Protein AF-A0A522YQH9-F1 (afdb_monomer)

Solvent-accessible surface area (backbone atoms only — not comparable to full-atom values): 8422 Å² total; per-residue (Å²): 120,85,84,88,68,81,66,98,70,86,81,87,87,85,56,97,44,66,68,52,35,51,50,53,55,47,17,44,51,52,49,45,51,69,74,59,45,59,69,73,54,69,29,78,88,54,33,66,80,78,39,65,64,53,56,47,50,52,53,52,50,52,49,60,67,60,47,84,66,86,66,87,82,77,77,75,82,82,70,81,71,80,73,82,49,64,84,63,36,67,67,57,55,50,48,24,62,75,72,76,44,79,74,87,87,79,89,80,81,88,54,83,83,44,56,63,59,51,50,54,36,54,59,53,60,49,79,84,130

Radius of gyration: 18.48 Å; Cα contacts (8 Å, |Δi|>4): 93; chains: 1; bounding box: 41×33×59 Å

Mean predicted aligned error: 11.57 Å

Structure (mmCIF, N/CA/C/O backbone):
data_AF-A0A522YQH9-F1
#
_entry.id   AF-A0A522YQH9-F1
#
loop_
_atom_site.group_PDB
_atom_site.id
_atom_site.type_symbol
_atom_site.label_atom_id
_atom_site.label_alt_id
_atom_site.label_comp_id
_atom_site.label_asym_id
_atom_site.label_entity_id
_atom_site.label_seq_id
_atom_site.pdbx_PDB_ins_code
_atom_site.Cartn_x
_atom_site.Cartn_y
_atom_site.Cartn_z
_atom_site.occupancy
_atom_site.B_iso_or_equiv
_atom_site.auth_seq_id
_atom_site.auth_comp_id
_atom_site.auth_asym_id
_atom_site.auth_atom_id
_atom_site.pdbx_PDB_model_num
ATOM 1 N N . MET A 1 1 ? 17.554 -10.457 -7.217 1.00 48.62 1 MET A N 1
ATOM 2 C CA . MET A 1 1 ? 17.754 -10.632 -5.762 1.00 48.62 1 MET A CA 1
ATOM 3 C C . MET A 1 1 ? 16.971 -9.517 -5.082 1.00 48.62 1 MET A C 1
ATOM 5 O O . MET A 1 1 ? 17.230 -8.370 -5.414 1.00 48.62 1 MET A O 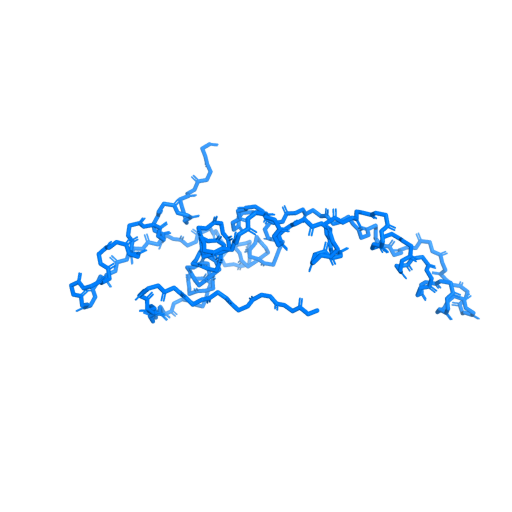1
ATOM 9 N N . GLY A 1 2 ? 15.962 -9.829 -4.262 1.00 59.16 2 GLY A N 1
ATOM 10 C CA . GLY A 1 2 ? 15.155 -8.821 -3.551 1.00 59.16 2 GLY A CA 1
ATOM 11 C C . GLY A 1 2 ? 15.835 -8.336 -2.266 1.00 59.16 2 GLY A C 1
ATOM 12 O O . GLY A 1 2 ? 16.741 -9.001 -1.766 1.00 59.16 2 GLY A O 1
ATOM 13 N N . TYR A 1 3 ? 15.418 -7.180 -1.741 1.00 68.62 3 TYR A N 1
ATOM 14 C CA . TYR A 1 3 ? 15.854 -6.687 -0.432 1.00 68.62 3 TYR A CA 1
ATOM 15 C C . TYR A 1 3 ? 14.831 -7.092 0.631 1.00 68.62 3 TYR A C 1
ATOM 17 O O . TYR A 1 3 ? 13.649 -6.788 0.488 1.00 68.62 3 TYR A O 1
ATOM 25 N N . VAL A 1 4 ? 15.287 -7.781 1.677 1.00 78.88 4 VAL A N 1
ATOM 26 C CA . VAL A 1 4 ? 14.456 -8.062 2.851 1.00 78.88 4 VAL A CA 1
ATOM 27 C C . VAL A 1 4 ? 14.498 -6.821 3.735 1.00 78.88 4 VAL A C 1
ATOM 29 O O . VAL A 1 4 ? 15.553 -6.473 4.261 1.00 78.88 4 VAL A O 1
ATOM 32 N N . ALA A 1 5 ? 13.364 -6.133 3.839 1.00 75.81 5 ALA A N 1
ATOM 33 C CA . ALA A 1 5 ? 13.166 -5.060 4.800 1.00 75.81 5 ALA A CA 1
ATOM 34 C C . ALA A 1 5 ? 12.455 -5.642 6.027 1.00 75.81 5 ALA A C 1
ATOM 36 O O . ALA A 1 5 ? 11.347 -6.165 5.904 1.00 75.81 5 ALA A O 1
ATOM 37 N N . GLU A 1 6 ? 13.089 -5.549 7.192 1.00 79.94 6 GLU A N 1
ATOM 38 C CA . GLU A 1 6 ? 12.501 -5.940 8.474 1.00 79.94 6 GLU A CA 1
ATOM 39 C C . GLU A 1 6 ? 12.083 -4.666 9.215 1.00 79.94 6 GLU A C 1
ATOM 41 O O . GLU A 1 6 ? 12.948 -3.943 9.714 1.00 79.94 6 GLU A O 1
ATOM 46 N N . PRO A 1 7 ? 10.785 -4.313 9.233 1.00 77.12 7 PRO A N 1
ATOM 47 C CA . PRO A 1 7 ? 10.331 -3.162 9.997 1.00 77.12 7 PRO A CA 1
ATOM 48 C C . PRO A 1 7 ? 10.500 -3.423 11.495 1.00 77.12 7 PRO A C 1
ATOM 50 O O . PRO A 1 7 ? 10.254 -4.530 11.969 1.00 77.12 7 PRO A O 1
ATOM 53 N N . GLU A 1 8 ? 10.832 -2.376 12.253 1.00 77.62 8 GLU A N 1
ATOM 54 C CA . GLU A 1 8 ? 10.979 -2.448 13.716 1.00 77.62 8 GLU A CA 1
ATOM 55 C C . GLU A 1 8 ? 9.712 -2.961 14.418 1.00 77.62 8 GLU A C 1
ATOM 57 O O . GLU A 1 8 ? 9.780 -3.576 15.479 1.00 77.62 8 GLU A O 1
ATOM 62 N N . THR A 1 9 ? 8.538 -2.715 13.829 1.00 81.62 9 THR A N 1
ATOM 63 C CA . THR A 1 9 ? 7.248 -3.205 14.322 1.00 81.62 9 THR A CA 1
ATOM 64 C C . THR A 1 9 ? 6.517 -3.949 13.211 1.00 81.62 9 THR A C 1
ATOM 66 O O . THR A 1 9 ? 6.142 -3.364 12.192 1.00 81.62 9 THR A O 1
ATOM 69 N N . GLY A 1 10 ? 6.285 -5.247 13.418 1.00 78.50 10 GLY A N 1
ATOM 70 C CA . GLY A 1 10 ? 5.400 -6.043 12.570 1.00 78.50 10 GLY A CA 1
ATOM 71 C C . GLY A 1 10 ? 3.939 -5.640 12.779 1.00 78.50 10 GLY A C 1
ATOM 72 O O . GLY A 1 10 ? 3.509 -5.405 13.908 1.00 78.50 10 GLY A O 1
ATOM 73 N N . VAL A 1 11 ? 3.163 -5.566 11.698 1.00 86.25 11 VAL A N 1
ATOM 74 C CA . VAL A 1 11 ? 1.745 -5.182 11.746 1.00 86.25 11 VAL A CA 1
ATOM 75 C C . VAL A 1 11 ? 0.895 -6.299 11.163 1.00 86.25 11 VAL A C 1
ATOM 77 O O . VAL A 1 11 ? 1.203 -6.831 10.099 1.00 86.25 11 VAL A O 1
ATOM 80 N N . VAL A 1 12 ? -0.201 -6.624 11.848 1.00 88.50 12 VAL A N 1
ATOM 81 C CA . VAL A 1 12 ? -1.258 -7.497 11.330 1.00 88.50 12 VAL A CA 1
ATOM 82 C C . VAL A 1 12 ? -2.471 -6.633 11.015 1.00 88.50 12 VAL A C 1
ATOM 84 O O . VAL A 1 12 ? -3.015 -5.970 11.897 1.00 88.50 12 VAL A O 1
ATOM 87 N N . ILE A 1 13 ? -2.886 -6.636 9.752 1.00 89.62 13 ILE A N 1
ATOM 88 C CA . ILE A 1 13 ? -4.034 -5.872 9.261 1.00 89.62 13 ILE A CA 1
ATOM 89 C C . ILE A 1 13 ? -5.185 -6.847 9.037 1.00 89.62 13 ILE A C 1
ATOM 91 O O . ILE A 1 13 ? -5.018 -7.875 8.388 1.00 89.62 13 ILE A O 1
ATOM 95 N N . ALA A 1 14 ? -6.369 -6.524 9.550 1.00 89.94 14 ALA A N 1
ATOM 96 C CA . ALA A 1 14 ? -7.580 -7.305 9.330 1.00 89.94 14 ALA A CA 1
ATOM 97 C C . ALA A 1 14 ? -8.739 -6.367 8.989 1.00 89.94 14 ALA A C 1
ATOM 99 O O . ALA A 1 14 ? -8.907 -5.322 9.617 1.00 89.94 14 ALA A O 1
ATOM 100 N N . SER A 1 15 ? -9.534 -6.739 7.988 1.00 90.81 15 SER A N 1
ATOM 101 C CA . SER A 1 15 ? -10.704 -5.975 7.557 1.00 90.81 15 SER A CA 1
ATOM 102 C C . SER A 1 15 ? -11.775 -6.926 7.014 1.00 90.81 15 SER A C 1
ATOM 104 O O . SER A 1 15 ? -11.423 -7.905 6.355 1.00 90.81 15 SER A O 1
ATOM 106 N N . PRO A 1 16 ? -13.072 -6.654 7.255 1.00 90.81 16 PRO A N 1
ATOM 107 C CA . PRO A 1 16 ? -14.166 -7.412 6.648 1.00 90.81 16 PRO A CA 1
ATOM 108 C C . PRO A 1 16 ? -14.322 -7.138 5.142 1.00 90.81 16 PRO A C 1
ATOM 110 O O . PRO A 1 16 ? -14.945 -7.927 4.438 1.00 90.81 16 PRO A O 1
ATOM 113 N N . SER A 1 17 ? -13.775 -6.027 4.638 1.00 91.81 17 SER A N 1
ATOM 114 C CA . SER A 1 17 ? -13.745 -5.712 3.208 1.00 91.81 17 SER A CA 1
ATOM 115 C C . SER A 1 17 ? -12.386 -6.088 2.628 1.00 91.81 17 SER A C 1
ATOM 117 O O . SER A 1 17 ? -11.364 -5.550 3.058 1.00 91.81 17 SER A O 1
ATOM 119 N N . VAL A 1 18 ? -12.390 -6.972 1.625 1.00 91.56 18 VAL A N 1
ATOM 120 C CA . VAL A 1 18 ? -11.179 -7.423 0.916 1.00 91.56 18 VAL A CA 1
ATOM 121 C C . VAL A 1 18 ? -10.455 -6.242 0.271 1.00 91.56 18 VAL A C 1
ATOM 123 O O . VAL A 1 18 ? -9.257 -6.085 0.453 1.00 91.56 18 VAL A O 1
ATOM 126 N N . VAL A 1 19 ? -11.187 -5.338 -0.387 1.00 92.69 19 VAL A N 1
ATOM 127 C CA . VAL A 1 19 ? -10.576 -4.169 -1.042 1.00 92.69 19 VAL A CA 1
ATOM 128 C C . VAL A 1 19 ? -9.944 -3.223 -0.019 1.00 92.69 19 VAL A C 1
ATOM 130 O O . VAL A 1 19 ? -8.855 -2.708 -0.245 1.00 92.69 19 VAL A O 1
ATOM 133 N N . ALA A 1 20 ? -10.589 -3.021 1.134 1.00 92.12 20 ALA A N 1
ATOM 134 C CA . ALA A 1 20 ? -10.019 -2.209 2.209 1.00 92.12 20 ALA A CA 1
ATOM 135 C C . ALA A 1 20 ? -8.795 -2.878 2.859 1.00 92.12 20 ALA A C 1
ATOM 137 O O . ALA A 1 20 ? -7.851 -2.186 3.238 1.00 92.12 20 ALA A O 1
ATOM 138 N N . HIS A 1 21 ? -8.806 -4.211 2.981 1.00 92.94 21 HIS A N 1
ATOM 139 C CA . HIS A 1 21 ? -7.651 -4.980 3.440 1.00 92.94 21 HIS A CA 1
ATOM 140 C C . HIS A 1 21 ? -6.467 -4.789 2.489 1.00 92.94 21 HIS A C 1
ATOM 142 O O . HIS A 1 21 ? -5.401 -4.377 2.934 1.00 92.94 21 HIS A O 1
ATOM 148 N N . ASP A 1 22 ? -6.668 -5.023 1.192 1.00 92.94 22 ASP A N 1
ATOM 149 C CA . ASP A 1 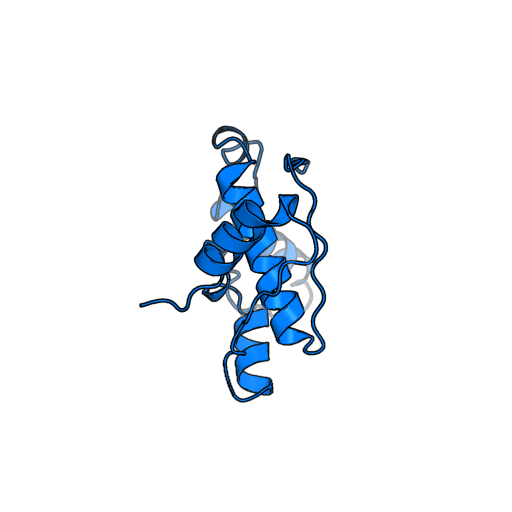22 ? -5.612 -4.922 0.182 1.00 92.94 22 ASP A CA 1
ATOM 150 C C . ASP A 1 22 ? -5.065 -3.497 0.085 1.00 92.94 22 ASP A C 1
ATOM 152 O O . ASP A 1 22 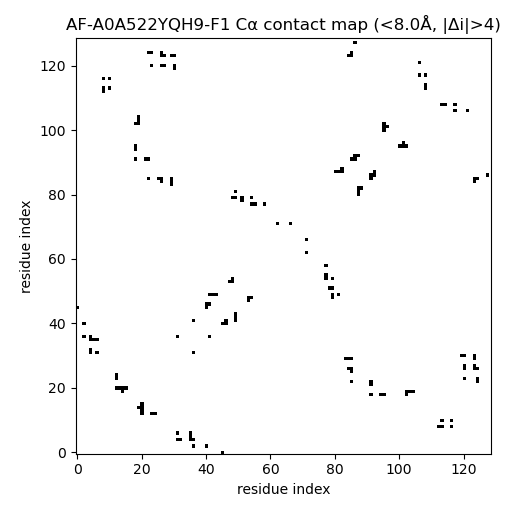? -3.853 -3.303 0.037 1.00 92.94 22 ASP A O 1
ATOM 156 N N . MET A 1 23 ? -5.943 -2.493 0.150 1.00 93.19 23 MET A N 1
ATOM 157 C CA . MET A 1 23 ? -5.565 -1.080 0.171 1.00 93.19 23 MET A CA 1
ATOM 158 C C . MET A 1 23 ? -4.647 -0.749 1.357 1.00 93.19 23 MET A C 1
ATOM 160 O O . MET A 1 23 ? -3.598 -0.131 1.175 1.00 93.19 23 MET A O 1
ATOM 164 N N . ALA A 1 24 ? -5.009 -1.185 2.567 1.00 93.00 24 ALA A N 1
ATOM 165 C CA . ALA A 1 24 ? -4.211 -0.957 3.770 1.00 93.00 24 ALA A CA 1
ATOM 166 C C . ALA A 1 24 ? -2.893 -1.750 3.753 1.00 93.00 24 ALA A C 1
ATOM 168 O O . ALA A 1 24 ? -1.832 -1.198 4.048 1.00 93.00 24 ALA A O 1
ATOM 169 N N . SER A 1 25 ? -2.942 -3.026 3.366 1.00 92.50 25 SER A N 1
ATOM 170 C CA . SER A 1 25 ? -1.765 -3.888 3.231 1.00 92.50 25 SER A CA 1
ATOM 171 C C . SER A 1 25 ? -0.776 -3.328 2.213 1.00 92.50 25 SER A C 1
ATOM 173 O O . SER A 1 25 ? 0.427 -3.287 2.471 1.00 92.50 25 SER A O 1
ATOM 175 N N . PHE A 1 26 ? -1.265 -2.826 1.080 1.00 92.75 26 PHE A N 1
ATOM 176 C CA . PHE A 1 26 ? -0.406 -2.254 0.055 1.00 92.75 26 PHE A CA 1
ATOM 177 C C . PHE A 1 26 ? 0.199 -0.911 0.472 1.00 92.75 26 PHE A C 1
ATOM 179 O O . PHE A 1 26 ? 1.394 -0.691 0.262 1.00 92.75 26 PHE A O 1
ATOM 186 N N . ALA A 1 27 ? -0.574 -0.055 1.145 1.00 92.56 27 ALA A N 1
ATOM 187 C CA . ALA A 1 27 ? -0.059 1.183 1.728 1.00 92.56 27 ALA A CA 1
ATOM 188 C C . ALA A 1 27 ? 1.093 0.905 2.708 1.00 92.56 27 ALA A C 1
ATOM 190 O O . ALA A 1 27 ? 2.127 1.571 2.653 1.00 92.56 27 ALA A O 1
ATOM 191 N N . TRP A 1 28 ? 0.961 -0.130 3.545 1.00 91.31 28 TRP A N 1
ATOM 192 C CA . TRP A 1 28 ? 2.023 -0.554 4.461 1.00 91.31 28 TRP A CA 1
ATOM 193 C C . TRP A 1 28 ? 3.289 -1.019 3.735 1.00 91.31 28 TRP A C 1
ATOM 195 O O . TRP A 1 28 ? 4.403 -0.702 4.152 1.00 91.31 28 TRP A O 1
ATOM 205 N N . LEU A 1 29 ? 3.141 -1.775 2.645 1.00 89.06 29 LEU A N 1
ATOM 206 C CA . LEU A 1 29 ? 4.281 -2.238 1.854 1.00 89.06 29 LEU A CA 1
ATOM 207 C C . LEU A 1 29 ? 5.028 -1.072 1.201 1.00 89.06 29 LEU A C 1
ATOM 209 O O . LEU A 1 29 ? 6.258 -1.051 1.241 1.00 89.06 29 LEU A O 1
ATOM 213 N N . LEU A 1 30 ? 4.308 -0.091 0.648 1.00 89.25 30 LEU A N 1
ATOM 214 C CA . LEU A 1 30 ? 4.919 1.104 0.061 1.00 89.25 30 LEU A CA 1
ATOM 215 C C . LEU A 1 30 ? 5.603 1.974 1.117 1.00 89.25 30 LEU A C 1
ATOM 217 O O . LEU A 1 30 ? 6.722 2.427 0.891 1.00 89.25 30 LEU A O 1
ATOM 221 N N . GLU A 1 31 ? 4.992 2.155 2.286 1.00 89.00 31 GLU A N 1
ATOM 222 C CA . GLU A 1 31 ? 5.625 2.867 3.400 1.00 89.00 31 GLU A CA 1
ATOM 223 C C . GLU A 1 31 ? 6.928 2.181 3.829 1.00 89.00 31 GLU A C 1
ATOM 225 O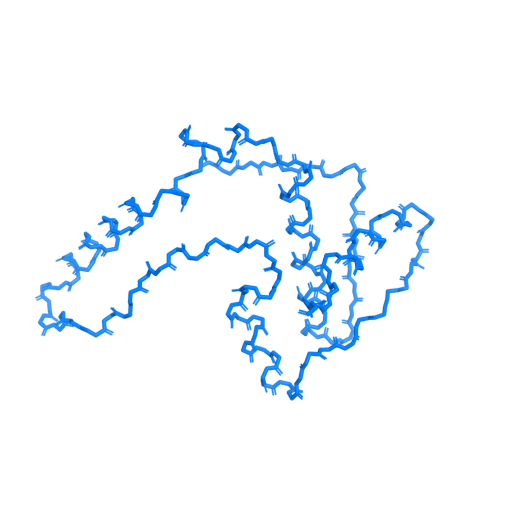 O . GLU A 1 31 ? 7.965 2.827 3.951 1.00 89.00 31 GLU A O 1
ATOM 230 N N . ASN A 1 32 ? 6.930 0.854 3.972 1.00 87.12 32 ASN A N 1
ATOM 231 C CA . ASN A 1 32 ? 8.152 0.116 4.298 1.00 87.12 32 ASN A CA 1
ATOM 232 C C . ASN A 1 32 ? 9.200 0.186 3.185 1.00 87.12 32 ASN A C 1
ATOM 234 O O . ASN A 1 32 ? 10.396 0.299 3.462 1.00 87.12 32 ASN A O 1
ATOM 238 N N . LEU A 1 33 ? 8.774 0.154 1.924 1.00 83.75 33 LEU A N 1
ATOM 239 C CA . LEU A 1 33 ? 9.665 0.359 0.790 1.00 83.75 33 LEU A CA 1
ATOM 240 C C . LEU A 1 33 ? 10.314 1.750 0.856 1.00 83.75 33 LEU A C 1
ATOM 242 O O . LEU A 1 33 ? 11.520 1.875 0.636 1.00 83.75 33 LEU A O 1
ATOM 246 N N . HIS A 1 34 ? 9.550 2.791 1.188 1.00 83.19 34 HIS A N 1
ATOM 247 C CA . HIS A 1 34 ? 10.043 4.164 1.261 1.00 83.19 34 HIS A CA 1
ATOM 248 C C . HIS A 1 34 ? 10.889 4.458 2.497 1.00 83.19 34 HIS A C 1
ATOM 250 O O . HIS A 1 34 ? 11.893 5.161 2.367 1.00 83.19 34 HIS A O 1
ATOM 256 N N . SER A 1 35 ? 10.534 3.901 3.647 1.00 82.44 35 SER A N 1
ATOM 257 C CA . SER A 1 35 ? 11.184 4.197 4.923 1.00 82.44 35 SER A CA 1
ATOM 258 C C . SER A 1 35 ? 12.341 3.248 5.236 1.00 82.44 35 SER A C 1
ATOM 260 O O . SER A 1 35 ? 13.384 3.697 5.701 1.00 82.44 35 SER A O 1
ATOM 262 N N . ASN A 1 36 ? 12.212 1.953 4.924 1.00 78.25 36 ASN A N 1
ATOM 263 C CA . ASN A 1 36 ? 13.152 0.924 5.391 1.00 78.25 36 ASN A CA 1
ATOM 264 C C . ASN A 1 36 ? 14.096 0.387 4.304 1.00 78.25 36 ASN A C 1
ATOM 266 O O . ASN A 1 36 ? 15.067 -0.294 4.621 1.00 78.25 36 ASN A O 1
ATOM 270 N N . THR A 1 37 ? 13.866 0.686 3.020 1.00 74.44 37 THR A N 1
ATOM 271 C CA . THR A 1 37 ? 14.780 0.238 1.950 1.00 74.44 37 THR A CA 1
ATOM 272 C C . THR A 1 37 ? 15.828 1.310 1.638 1.00 74.44 37 THR A C 1
ATOM 274 O O . THR A 1 37 ? 15.451 2.375 1.141 1.00 74.44 37 THR A O 1
ATOM 277 N N . PRO A 1 38 ? 17.140 1.065 1.822 1.00 66.94 38 PRO A N 1
ATOM 278 C CA . PRO A 1 38 ? 18.178 2.052 1.523 1.00 66.94 38 PRO A CA 1
ATOM 279 C C . PRO A 1 38 ? 18.117 2.533 0.066 1.00 66.94 38 PRO A C 1
ATOM 281 O O . PRO A 1 38 ? 18.064 1.717 -0.856 1.00 66.94 38 PRO A O 1
ATOM 284 N N . GLY A 1 39 ? 18.187 3.850 -0.164 1.00 60.50 39 GLY A N 1
ATOM 285 C CA . GLY A 1 39 ? 18.102 4.441 -1.511 1.00 60.50 39 GLY A CA 1
ATOM 286 C C . GLY A 1 39 ? 19.143 3.892 -2.499 1.00 60.50 39 GLY A C 1
ATOM 287 O O . GLY A 1 39 ? 18.833 3.688 -3.669 1.00 60.50 39 GLY A O 1
ATOM 288 N N . VAL A 1 40 ? 20.335 3.531 -2.009 1.00 52.94 40 VAL A N 1
ATOM 289 C CA . VAL A 1 40 ? 21.419 2.911 -2.796 1.00 52.94 40 VAL A CA 1
ATOM 290 C C . VAL A 1 40 ? 21.031 1.530 -3.344 1.00 52.94 40 VAL A C 1
ATOM 292 O O . VAL A 1 40 ? 21.466 1.147 -4.424 1.00 52.94 40 VAL A O 1
ATOM 295 N N . ARG A 1 41 ? 20.162 0.783 -2.648 1.00 55.84 41 ARG A N 1
ATOM 296 C CA . ARG A 1 41 ? 19.631 -0.508 -3.125 1.00 55.84 41 ARG A CA 1
ATOM 297 C C . ARG A 1 41 ? 18.393 -0.366 -4.013 1.00 55.84 41 ARG A C 1
ATOM 299 O O . ARG A 1 41 ? 18.046 -1.321 -4.696 1.00 55.84 41 ARG A O 1
ATOM 306 N N . ARG A 1 42 ? 17.785 0.826 -4.062 1.00 54.84 42 ARG A N 1
ATOM 307 C CA . ARG A 1 42 ? 16.819 1.226 -5.105 1.00 54.84 42 ARG A CA 1
ATOM 308 C C . ARG A 1 42 ? 17.516 1.757 -6.366 1.00 54.84 42 ARG A C 1
ATOM 310 O O . ARG A 1 42 ? 16.850 2.184 -7.305 1.00 54.84 42 ARG A O 1
ATOM 317 N N . MET A 1 43 ? 18.850 1.781 -6.388 1.00 51.53 43 MET A N 1
ATOM 318 C CA . MET A 1 43 ? 19.659 2.153 -7.546 1.00 51.53 43 MET A CA 1
ATOM 319 C C . MET A 1 43 ? 20.285 0.918 -8.199 1.00 51.53 43 MET A C 1
ATOM 321 O O . MET A 1 43 ? 20.457 -0.146 -7.597 1.00 51.53 43 MET A O 1
ATOM 325 N N . TRP A 1 44 ? 20.606 1.065 -9.481 1.00 43.09 44 TRP A N 1
ATOM 326 C CA . TRP A 1 44 ? 21.272 0.034 -10.266 1.00 43.09 44 TRP A CA 1
ATOM 327 C C . TRP A 1 44 ? 22.625 -0.344 -9.629 1.00 43.09 44 TRP A C 1
ATOM 329 O O . TRP A 1 44 ? 23.312 0.555 -9.142 1.00 43.09 44 TRP A O 1
ATOM 339 N N . PRO A 1 45 ? 23.035 -1.629 -9.598 1.00 53.78 45 PRO A N 1
ATOM 340 C CA . PRO A 1 45 ? 22.451 -2.802 -10.265 1.00 53.78 45 PRO A CA 1
ATOM 341 C C . PRO A 1 45 ? 21.453 -3.606 -9.407 1.00 53.78 45 PRO A C 1
ATOM 343 O O . PRO A 1 45 ? 21.046 -4.698 -9.798 1.00 53.78 45 PRO A O 1
ATOM 346 N N . SER A 1 46 ? 21.062 -3.096 -8.236 1.00 55.56 46 SER A N 1
ATOM 347 C CA . SER A 1 46 ? 20.265 -3.852 -7.255 1.00 55.56 46 SER A CA 1
ATOM 348 C C . SER A 1 46 ? 18.770 -3.922 -7.599 1.00 55.56 46 SER A C 1
ATOM 350 O O . SER A 1 46 ? 18.103 -4.872 -7.194 1.00 55.56 46 SER A O 1
ATOM 352 N N . ASP A 1 47 ? 18.264 -2.965 -8.386 1.00 54.81 47 ASP A N 1
ATOM 353 C CA . ASP A 1 47 ? 16.884 -2.929 -8.888 1.00 54.81 47 ASP A CA 1
ATOM 354 C C . ASP A 1 47 ? 16.851 -2.800 -10.431 1.00 54.81 47 ASP A C 1
ATOM 356 O O . ASP A 1 47 ? 16.935 -1.692 -10.976 1.00 54.81 47 ASP A O 1
ATOM 360 N N . PRO A 1 48 ? 16.759 -3.923 -11.171 1.00 56.28 48 PRO A N 1
ATOM 361 C CA . PRO A 1 48 ? 16.689 -3.915 -12.631 1.00 56.28 48 PRO A CA 1
ATOM 362 C C . PRO A 1 48 ? 15.347 -3.399 -13.185 1.00 56.28 48 PRO A C 1
ATOM 364 O O . PRO A 1 48 ? 15.278 -3.099 -14.377 1.00 56.28 48 PRO A O 1
ATOM 367 N N . TYR A 1 49 ? 14.299 -3.253 -12.360 1.00 55.34 49 TYR A N 1
ATOM 368 C CA . TYR A 1 49 ? 12.974 -2.794 -12.802 1.00 55.34 49 TYR A CA 1
ATOM 369 C C . TYR A 1 49 ? 12.895 -1.274 -12.991 1.00 55.34 49 TYR A C 1
ATOM 371 O O . TYR A 1 49 ? 12.048 -0.788 -13.745 1.00 55.34 49 TYR A O 1
ATOM 379 N N . ARG A 1 50 ? 13.815 -0.521 -12.376 1.00 53.59 50 ARG A N 1
ATOM 380 C CA . ARG A 1 50 ? 13.911 0.939 -12.523 1.00 53.59 50 ARG A CA 1
ATOM 381 C C . ARG A 1 50 ? 14.546 1.423 -13.818 1.00 53.59 50 ARG A C 1
ATOM 383 O O . ARG A 1 50 ? 14.463 2.614 -14.094 1.00 53.59 50 ARG A O 1
ATOM 390 N N . LEU A 1 51 ? 15.160 0.550 -14.620 1.00 54.41 51 LEU A N 1
ATOM 391 C CA . LEU A 1 51 ? 15.621 0.919 -15.957 1.00 54.41 51 LEU A CA 1
ATOM 392 C C . LEU A 1 51 ? 14.516 0.609 -16.974 1.00 54.41 51 LEU A C 1
ATOM 394 O O . LEU A 1 51 ? 14.358 -0.555 -17.351 1.00 54.41 51 LEU A O 1
ATOM 398 N N . PRO A 1 52 ? 13.804 1.624 -17.507 1.00 52.88 52 PRO A N 1
ATOM 399 C CA . PRO A 1 52 ? 12.763 1.410 -18.515 1.00 52.88 52 PRO A CA 1
ATOM 400 C C . PRO A 1 52 ? 13.321 0.731 -19.772 1.00 52.88 52 PRO A C 1
ATOM 402 O O . PRO A 1 52 ? 12.591 0.126 -20.549 1.00 52.88 52 PRO A O 1
ATOM 405 N N . LEU A 1 53 ? 14.634 0.845 -19.990 1.00 53.25 53 LEU A N 1
ATOM 406 C CA . LEU A 1 53 ? 15.333 0.255 -21.121 1.00 53.25 53 LEU A CA 1
ATOM 407 C C . LEU A 1 53 ? 15.424 -1.278 -21.021 1.00 53.25 53 LEU A C 1
ATOM 409 O O . LEU A 1 53 ? 15.261 -1.947 -22.036 1.00 53.25 53 LEU A O 1
ATOM 413 N N . ILE A 1 54 ? 15.624 -1.843 -19.820 1.00 57.09 54 ILE A N 1
ATOM 414 C CA . ILE A 1 54 ? 15.750 -3.300 -19.630 1.00 57.09 54 ILE A CA 1
ATOM 415 C C . ILE A 1 54 ? 14.393 -3.979 -19.805 1.00 57.09 54 ILE A C 1
ATOM 417 O O . ILE A 1 54 ? 14.295 -4.951 -20.551 1.00 57.09 54 ILE A O 1
ATOM 421 N N . SER A 1 55 ? 13.333 -3.447 -19.192 1.00 54.97 55 SER A N 1
ATOM 422 C CA . SER A 1 55 ? 11.973 -3.973 -19.370 1.00 54.97 55 SER A CA 1
ATOM 423 C C . SER A 1 55 ? 11.495 -3.856 -20.820 1.00 54.97 55 SER A C 1
ATOM 425 O O . SER A 1 55 ? 10.906 -4.799 -21.348 1.00 54.97 55 SER A O 1
ATOM 427 N N . ARG A 1 56 ? 11.833 -2.762 -21.520 1.00 55.84 56 ARG A N 1
ATOM 428 C CA . ARG A 1 56 ? 11.554 -2.612 -22.961 1.00 55.84 56 ARG A CA 1
ATOM 429 C C . ARG A 1 56 ? 12.304 -3.627 -23.823 1.00 55.84 56 ARG A C 1
ATOM 431 O O . ARG A 1 56 ? 11.706 -4.163 -24.754 1.00 55.84 56 ARG A O 1
ATOM 438 N N . ILE A 1 57 ? 13.583 -3.891 -23.545 1.00 62.66 57 ILE A N 1
ATOM 439 C CA . ILE A 1 57 ? 14.377 -4.875 -24.300 1.00 62.66 57 ILE A CA 1
ATOM 440 C C . ILE A 1 57 ? 13.878 -6.294 -24.016 1.00 62.66 57 ILE A C 1
ATOM 442 O O . ILE A 1 57 ? 13.662 -7.048 -24.959 1.00 62.66 57 ILE A O 1
ATOM 446 N N . ALA A 1 58 ? 13.616 -6.636 -22.753 1.00 60.38 58 ALA A N 1
ATOM 447 C CA . ALA A 1 58 ? 13.106 -7.947 -22.363 1.00 60.38 58 ALA A CA 1
ATOM 448 C C . ALA A 1 58 ? 11.733 -8.232 -22.985 1.00 60.38 58 ALA A C 1
ATOM 450 O O . ALA A 1 58 ? 11.553 -9.280 -23.602 1.00 60.38 58 ALA A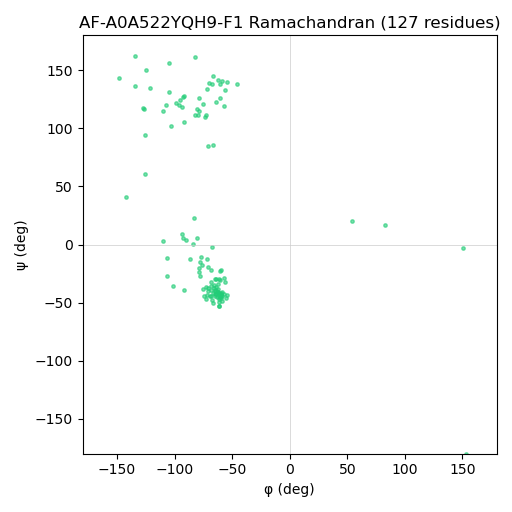 O 1
ATOM 451 N N . ASN A 1 59 ? 10.795 -7.279 -22.923 1.00 60.69 59 ASN A N 1
ATOM 452 C CA . ASN A 1 59 ? 9.496 -7.433 -23.575 1.00 60.69 59 ASN A CA 1
ATOM 453 C C . ASN A 1 59 ? 9.656 -7.580 -25.099 1.00 60.69 59 ASN A C 1
ATOM 455 O O . ASN A 1 59 ? 9.052 -8.454 -25.707 1.00 60.69 59 ASN A O 1
ATOM 459 N N . ARG A 1 60 ? 10.543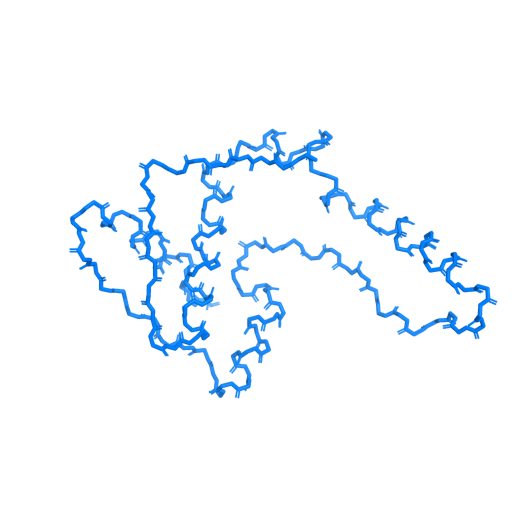 -6.796 -25.728 1.00 60.66 60 ARG A N 1
ATOM 460 C CA . ARG A 1 60 ? 10.809 -6.898 -27.173 1.00 60.66 60 ARG A CA 1
ATOM 461 C C . ARG A 1 60 ? 11.454 -8.232 -27.570 1.00 60.66 60 ARG A C 1
ATOM 463 O O . ARG A 1 60 ? 11.139 -8.741 -28.639 1.00 60.66 60 ARG A O 1
ATOM 470 N N . MET A 1 61 ? 12.308 -8.810 -26.724 1.00 61.38 61 MET A N 1
ATOM 471 C CA . MET A 1 61 ? 12.903 -10.135 -26.941 1.00 61.38 61 MET A CA 1
ATOM 472 C C . MET A 1 61 ? 11.884 -11.262 -26.759 1.00 61.38 61 MET A C 1
ATOM 474 O O . MET A 1 61 ? 11.836 -12.161 -27.591 1.00 61.38 61 MET A O 1
ATOM 478 N N . VAL A 1 62 ? 11.048 -11.201 -25.718 1.00 60.50 62 VAL A N 1
ATOM 479 C CA . VAL A 1 62 ? 9.974 -12.182 -25.489 1.00 60.50 62 VAL A CA 1
ATOM 480 C C . VAL A 1 62 ? 8.952 -12.129 -26.622 1.00 60.50 62 VAL A C 1
ATOM 482 O O . VAL A 1 62 ? 8.603 -13.169 -27.169 1.00 60.50 62 VAL A O 1
ATOM 485 N N . VAL A 1 63 ? 8.533 -10.933 -27.042 1.00 61.75 63 VAL A N 1
ATOM 486 C CA . VAL A 1 63 ? 7.642 -10.760 -28.197 1.00 61.75 63 VAL A CA 1
ATOM 487 C C . VAL A 1 63 ? 8.291 -11.303 -29.468 1.00 61.75 63 VAL A C 1
ATOM 489 O O . VAL A 1 63 ? 7.645 -12.059 -30.174 1.00 61.75 63 VAL A O 1
ATOM 492 N N . TRP A 1 64 ? 9.568 -11.017 -29.741 1.00 59.31 64 TRP A N 1
ATOM 493 C CA . TRP A 1 64 ? 10.264 -11.571 -30.912 1.00 59.31 64 TRP A CA 1
ATOM 494 C C . TRP A 1 64 ? 10.372 -13.106 -30.877 1.00 59.31 64 TRP A C 1
ATOM 496 O O . TRP A 1 64 ? 10.282 -13.761 -31.912 1.00 59.31 64 TRP A O 1
ATOM 506 N N . TRP A 1 65 ? 10.519 -13.690 -29.686 1.00 60.53 65 TRP A N 1
ATOM 507 C CA . TRP A 1 65 ? 10.557 -15.139 -29.492 1.00 60.53 65 TRP A CA 1
ATOM 508 C C . TRP A 1 65 ? 9.178 -15.798 -29.673 1.00 60.53 65 TRP A C 1
ATOM 510 O O . TRP A 1 65 ? 9.085 -16.880 -30.252 1.00 60.53 65 TRP A O 1
ATOM 520 N N . LEU A 1 66 ? 8.104 -15.127 -29.239 1.00 60.81 66 LEU A N 1
ATOM 521 C CA . LEU A 1 66 ? 6.715 -15.570 -29.412 1.00 60.81 66 LEU A CA 1
ATOM 522 C C . LEU A 1 66 ? 6.178 -15.317 -30.837 1.00 60.81 66 LEU A C 1
ATOM 524 O O . LEU A 1 66 ? 5.332 -16.066 -31.322 1.00 60.81 66 LEU A O 1
ATOM 528 N N . ASP A 1 67 ? 6.701 -14.314 -31.547 1.00 54.09 67 ASP A N 1
ATOM 529 C CA . ASP A 1 67 ? 6.219 -13.867 -32.862 1.00 54.09 67 ASP A CA 1
ATOM 530 C C . ASP A 1 67 ? 6.752 -14.686 -34.059 1.00 54.09 67 ASP A C 1
ATOM 532 O O . ASP A 1 67 ? 6.663 -14.275 -35.214 1.00 54.09 67 ASP A O 1
ATOM 536 N N . ARG A 1 68 ? 7.178 -15.941 -33.841 1.00 53.81 68 ARG A N 1
ATOM 537 C CA . ARG A 1 68 ? 7.142 -16.960 -34.919 1.00 53.81 68 ARG A CA 1
ATOM 538 C C . ARG A 1 68 ? 5.703 -17.347 -35.319 1.00 53.81 68 ARG A C 1
ATOM 540 O O . ARG A 1 68 ? 5.535 -18.121 -36.259 1.00 53.81 68 ARG A O 1
ATOM 547 N N . LEU A 1 69 ? 4.675 -16.795 -34.658 1.00 54.72 69 LEU A N 1
ATOM 548 C CA . LEU A 1 69 ? 3.246 -16.975 -34.952 1.00 54.72 69 LEU A CA 1
ATOM 549 C C . LEU A 1 69 ? 2.506 -15.627 -35.144 1.00 54.72 69 LEU A C 1
ATOM 551 O O . LEU A 1 69 ? 1.544 -15.307 -34.455 1.00 54.72 69 LEU A O 1
ATOM 555 N N . ARG A 1 70 ? 2.950 -14.861 -36.149 1.00 50.72 70 ARG A N 1
ATOM 556 C CA . ARG A 1 70 ? 2.141 -14.027 -37.070 1.00 50.72 70 ARG A CA 1
ATOM 557 C C . ARG A 1 70 ? 1.159 -12.976 -36.513 1.00 50.72 70 ARG A C 1
ATOM 559 O O . ARG A 1 70 ? 0.295 -12.542 -37.274 1.00 50.72 70 ARG A O 1
ATOM 566 N N . THR A 1 71 ? 1.287 -12.515 -35.267 1.00 51.38 71 THR A N 1
ATOM 567 C CA . THR A 1 71 ? 0.356 -11.497 -34.730 1.00 51.38 71 THR A CA 1
ATOM 568 C C . THR A 1 71 ? 1.028 -10.462 -33.824 1.00 51.38 71 THR A C 1
ATOM 570 O O . THR A 1 71 ? 0.480 -10.037 -32.808 1.00 51.38 71 THR A O 1
ATOM 573 N N . ALA A 1 72 ? 2.219 -9.998 -34.199 1.00 51.19 72 ALA A N 1
ATOM 574 C CA . ALA A 1 72 ? 2.741 -8.729 -33.713 1.00 51.19 72 ALA A CA 1
ATOM 575 C C . ALA A 1 72 ? 1.815 -7.576 -34.120 1.00 51.19 72 ALA A C 1
ATOM 577 O O . ALA A 1 72 ? 1.489 -7.440 -35.291 1.00 51.19 72 ALA A O 1
ATOM 578 N N . PHE A 1 73 ? 1.399 -6.781 -33.129 1.00 48.69 73 PHE A N 1
ATOM 579 C CA . PHE A 1 73 ? 1.132 -5.326 -33.155 1.00 48.69 73 PHE A CA 1
ATOM 580 C C . PHE A 1 73 ? 0.051 -4.876 -32.160 1.00 48.69 73 PHE A C 1
ATOM 582 O O . PHE A 1 73 ? -0.137 -3.675 -32.004 1.00 48.69 73 PHE A O 1
ATOM 589 N N . SER A 1 74 ? -0.589 -5.788 -31.416 1.00 48.97 74 SER A N 1
ATOM 590 C CA . SER A 1 74 ? -1.641 -5.411 -30.451 1.00 48.97 74 SER A CA 1
ATOM 591 C C . SER A 1 74 ? -1.272 -5.566 -28.970 1.00 48.97 74 SER A C 1
ATOM 593 O O . SER A 1 74 ? -2.116 -5.319 -28.113 1.00 48.97 74 SER A O 1
ATOM 595 N N . ALA A 1 75 ? -0.039 -5.968 -28.642 1.00 45.88 75 ALA A N 1
ATOM 596 C CA . ALA A 1 75 ? 0.396 -6.029 -27.249 1.00 45.88 75 ALA A CA 1
ATOM 597 C C . ALA A 1 75 ? 0.605 -4.601 -26.720 1.00 45.88 75 ALA A C 1
ATOM 599 O O . ALA A 1 75 ? 1.512 -3.894 -27.170 1.00 45.88 75 ALA A O 1
ATOM 600 N N . GLU A 1 76 ? -0.263 -4.183 -25.795 1.00 45.44 76 GLU A N 1
ATOM 601 C CA . GLU A 1 76 ? -0.166 -2.911 -25.080 1.00 45.44 76 GLU A CA 1
ATOM 602 C C . GLU A 1 76 ? 1.262 -2.667 -24.583 1.00 45.44 76 GLU A C 1
ATOM 604 O O . GLU A 1 76 ? 1.959 -3.569 -24.105 1.00 45.44 76 GLU A O 1
ATOM 609 N N . ARG A 1 77 ? 1.717 -1.419 -24.727 1.00 45.69 77 ARG A N 1
ATOM 610 C CA 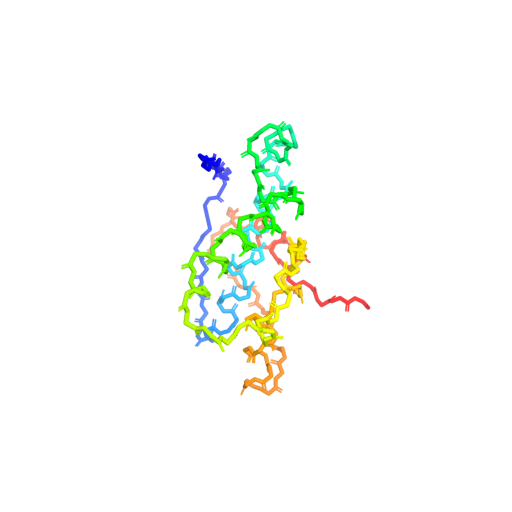. ARG A 1 77 ? 3.038 -0.997 -24.266 1.00 45.69 77 ARG A CA 1
ATOM 611 C C . ARG A 1 77 ? 3.142 -1.286 -22.771 1.00 45.69 77 ARG A C 1
ATOM 613 O O . ARG A 1 77 ? 2.399 -0.723 -21.976 1.00 45.69 77 ARG A O 1
ATOM 620 N N . PHE A 1 78 ? 4.098 -2.131 -22.392 1.00 46.72 78 PHE A N 1
ATOM 621 C CA . PHE A 1 78 ? 4.500 -2.290 -20.998 1.00 46.72 78 PHE A CA 1
ATOM 622 C C . PHE A 1 78 ? 5.256 -1.022 -20.583 1.00 46.72 78 PHE A C 1
ATOM 624 O O . PHE A 1 78 ? 6.477 -0.918 -20.719 1.00 46.72 78 PHE A O 1
ATOM 631 N N . GLU A 1 79 ? 4.512 -0.001 -20.177 1.00 53.50 79 GLU A N 1
ATOM 632 C CA . GLU A 1 79 ? 5.074 1.170 -19.525 1.00 53.50 79 GLU A CA 1
ATOM 633 C C . GLU A 1 79 ? 5.322 0.793 -18.065 1.00 53.50 79 GLU A C 1
ATOM 635 O O . GLU A 1 79 ? 4.387 0.546 -17.307 1.00 53.50 79 GLU A O 1
ATOM 640 N N . ASN A 1 80 ? 6.597 0.702 -17.672 1.00 54.91 80 ASN A N 1
ATOM 641 C CA . ASN A 1 80 ? 6.967 0.648 -16.260 1.00 54.91 80 ASN A CA 1
ATOM 642 C C . ASN A 1 80 ? 6.606 2.000 -15.635 1.00 54.91 80 ASN A C 1
ATOM 644 O O . ASN A 1 80 ? 7.442 2.901 -15.582 1.00 54.91 80 ASN A O 1
ATOM 648 N N . GLN A 1 81 ? 5.358 2.149 -15.203 1.00 61.56 81 GLN A N 1
ATOM 649 C CA . GLN A 1 81 ? 4.954 3.254 -14.349 1.00 61.56 81 GLN A CA 1
ATOM 650 C C . GLN A 1 81 ? 5.400 2.897 -12.927 1.00 61.56 81 GLN A C 1
ATOM 652 O O . GLN A 1 81 ? 4.968 1.871 -12.395 1.00 61.56 81 GLN A O 1
ATOM 657 N N . PRO A 1 82 ? 6.345 3.647 -12.334 1.00 68.12 82 PRO A N 1
ATOM 658 C CA . PRO A 1 82 ? 6.775 3.373 -10.976 1.00 68.12 82 PRO A CA 1
ATOM 659 C C . PRO A 1 82 ? 5.587 3.591 -10.041 1.00 68.12 82 PRO A C 1
ATOM 661 O O . PRO A 1 82 ? 5.018 4.676 -10.010 1.00 68.12 82 PRO A O 1
ATOM 664 N N . ILE A 1 83 ? 5.228 2.560 -9.279 1.00 80.75 83 ILE A N 1
ATOM 665 C CA . ILE A 1 83 ? 4.212 2.680 -8.237 1.00 80.75 83 ILE A CA 1
ATOM 666 C C . ILE A 1 83 ? 4.847 3.456 -7.085 1.00 80.75 83 ILE A C 1
ATOM 668 O O . ILE A 1 83 ? 5.753 2.959 -6.414 1.00 80.75 83 ILE A O 1
ATOM 672 N N . THR A 1 84 ? 4.396 4.691 -6.894 1.00 81.50 84 THR A N 1
ATOM 673 C CA . THR A 1 84 ? 4.849 5.571 -5.810 1.00 81.50 84 THR A CA 1
ATOM 674 C C . THR A 1 84 ? 3.798 5.707 -4.723 1.00 81.50 84 THR A C 1
ATOM 676 O O . THR A 1 84 ? 4.126 5.913 -3.560 1.00 81.50 84 THR A O 1
ATOM 679 N N . THR A 1 85 ? 2.533 5.537 -5.082 1.00 87.56 85 THR A N 1
ATOM 680 C CA . THR A 1 85 ? 1.399 5.560 -4.170 1.00 87.56 85 THR A CA 1
ATOM 681 C C . THR A 1 85 ? 0.468 4.395 -4.477 1.00 87.56 85 THR A C 1
ATOM 683 O O . THR A 1 85 ? 0.508 3.816 -5.563 1.00 87.56 85 THR A O 1
ATOM 686 N N . ILE A 1 86 ? -0.412 4.058 -3.534 1.00 89.75 86 ILE A N 1
ATOM 687 C CA . ILE A 1 86 ? -1.438 3.030 -3.763 1.00 89.75 86 ILE A CA 1
ATOM 688 C C . ILE A 1 86 ? -2.390 3.395 -4.914 1.00 89.75 86 ILE A C 1
ATOM 690 O O . ILE A 1 86 ? -2.992 2.514 -5.519 1.00 89.75 86 ILE A O 1
ATOM 694 N N . TRP A 1 87 ? -2.495 4.687 -5.231 1.00 89.69 87 TRP A N 1
ATOM 695 C CA . TRP A 1 87 ? -3.357 5.239 -6.274 1.00 89.69 87 TRP A CA 1
ATOM 696 C C . TRP A 1 87 ? -2.808 5.007 -7.683 1.00 89.69 87 TRP A C 1
ATOM 698 O O . TRP A 1 87 ? -3.563 5.071 -8.651 1.00 89.69 87 TRP A O 1
ATOM 708 N N . ASP A 1 88 ? -1.516 4.690 -7.801 1.00 87.88 88 ASP A N 1
ATOM 709 C CA . ASP A 1 88 ? -0.881 4.354 -9.077 1.00 87.88 88 ASP A CA 1
ATOM 710 C C . ASP A 1 88 ? -1.201 2.910 -9.508 1.00 87.88 88 ASP A C 1
ATOM 712 O O . ASP A 1 88 ? -0.987 2.533 -10.663 1.00 87.88 88 ASP A O 1
ATOM 716 N N . ASP A 1 89 ? -1.713 2.071 -8.599 1.00 88.25 89 ASP A N 1
ATOM 717 C CA . ASP A 1 89 ? -1.963 0.667 -8.902 1.00 88.25 89 ASP A CA 1
ATOM 718 C C . ASP A 1 89 ? -3.275 0.454 -9.665 1.00 88.25 89 ASP A C 1
ATOM 720 O O . ASP A 1 89 ? -4.392 0.667 -9.186 1.00 88.25 89 ASP A O 1
ATOM 724 N N . ARG A 1 90 ? -3.127 -0.047 -10.892 1.00 88.81 90 ARG A N 1
ATOM 725 C CA . ARG A 1 90 ? -4.240 -0.362 -11.794 1.00 88.81 90 ARG A CA 1
ATOM 726 C C . ARG A 1 90 ? -5.199 -1.417 -11.239 1.00 88.81 90 ARG A C 1
ATOM 728 O O . ARG A 1 90 ? -6.379 -1.393 -11.583 1.00 88.81 90 ARG A O 1
ATOM 735 N N . THR A 1 91 ? -4.709 -2.355 -10.429 1.00 89.62 91 THR A N 1
ATOM 736 C CA . THR A 1 91 ? -5.520 -3.461 -9.906 1.00 89.62 91 THR A CA 1
ATOM 737 C C . THR A 1 91 ? -6.443 -2.946 -8.811 1.00 89.62 91 THR A C 1
ATOM 739 O O . THR A 1 91 ? -7.643 -3.214 -8.842 1.00 89.62 91 THR A O 1
ATOM 742 N N . LEU A 1 92 ? -5.907 -2.125 -7.911 1.00 90.06 92 LEU A N 1
ATOM 743 C CA . LEU A 1 92 ? -6.636 -1.460 -6.845 1.00 90.06 92 LEU A CA 1
ATOM 744 C C . LEU A 1 92 ? -7.646 -0.454 -7.412 1.00 90.06 92 LEU A C 1
ATOM 746 O O . LEU A 1 92 ? -8.819 -0.494 -7.049 1.00 90.06 92 LEU A O 1
ATOM 750 N N . ASN A 1 93 ? -7.245 0.349 -8.403 1.00 90.88 93 ASN A N 1
ATOM 751 C CA . ASN A 1 93 ? -8.156 1.251 -9.114 1.00 90.88 93 ASN A CA 1
ATOM 752 C C . ASN A 1 93 ? -9.307 0.500 -9.796 1.00 90.88 93 ASN A C 1
ATOM 754 O O . ASN A 1 93 ? -10.466 0.921 -9.735 1.00 90.88 93 ASN A O 1
ATOM 758 N N . ARG A 1 94 ? -9.016 -0.650 -10.416 1.00 91.50 94 ARG A N 1
ATOM 759 C CA . ARG A 1 94 ? -10.056 -1.508 -10.989 1.00 91.50 94 ARG A CA 1
ATOM 760 C C . ARG A 1 94 ? -10.970 -2.081 -9.908 1.00 91.50 94 ARG A C 1
ATOM 762 O O . ARG A 1 94 ? -12.178 -2.139 -10.126 1.00 91.50 94 ARG A O 1
ATOM 769 N N . ALA A 1 95 ? -10.424 -2.484 -8.764 1.00 91.69 95 ALA A N 1
ATOM 770 C CA . ALA A 1 95 ? -11.207 -2.976 -7.639 1.00 91.69 95 ALA A CA 1
ATOM 771 C C . ALA A 1 95 ? -12.160 -1.896 -7.108 1.00 91.69 95 ALA A C 1
ATOM 773 O O . ALA A 1 95 ? -13.344 -2.182 -6.952 1.00 91.69 95 ALA A O 1
ATOM 774 N N . PHE A 1 96 ? -11.691 -0.652 -6.936 1.00 92.19 96 PHE A N 1
ATOM 775 C CA . PHE A 1 96 ? -12.527 0.491 -6.548 1.00 92.19 96 PHE A CA 1
ATOM 776 C C . PHE A 1 96 ? -13.700 0.694 -7.506 1.00 92.19 96 PHE A C 1
ATOM 778 O O . PHE A 1 96 ? -14.841 0.830 -7.072 1.00 92.19 96 PHE A O 1
ATOM 785 N N . TYR A 1 97 ? -13.444 0.642 -8.815 1.00 91.75 97 TYR A N 1
ATOM 786 C CA . TYR A 1 97 ? -14.504 0.737 -9.817 1.00 91.75 97 TYR A CA 1
ATOM 787 C C . TYR A 1 97 ? -15.546 -0.385 -9.674 1.00 91.75 97 TYR A C 1
ATOM 789 O O . TYR A 1 97 ? -16.745 -0.121 -9.718 1.00 91.75 97 TYR A O 1
ATOM 797 N N . LEU A 1 98 ? -15.105 -1.630 -9.464 1.00 92.31 98 LEU A N 1
ATOM 798 C CA . LEU A 1 98 ? -15.998 -2.787 -9.340 1.00 92.31 98 LEU A CA 1
ATOM 799 C C . LEU A 1 98 ? -16.854 -2.760 -8.068 1.00 92.31 98 LEU A C 1
ATOM 801 O O . LEU A 1 98 ? -17.985 -3.238 -8.096 1.00 92.31 98 LEU A O 1
ATOM 805 N N . VAL A 1 99 ? -16.340 -2.201 -6.969 1.00 90.00 99 VAL A N 1
ATOM 806 C CA . VAL A 1 99 ? -17.088 -2.078 -5.705 1.00 90.00 99 VAL A CA 1
ATOM 807 C C . VAL A 1 99 ? -17.879 -0.771 -5.587 1.00 90.00 99 VAL A C 1
ATOM 809 O O . VAL A 1 99 ? -18.513 -0.533 -4.562 1.00 90.00 99 VAL A O 1
ATOM 812 N N . GLY A 1 100 ? -17.877 0.065 -6.631 1.00 91.50 100 GLY A N 1
ATOM 813 C CA . GLY A 1 100 ? -18.658 1.302 -6.685 1.00 91.50 100 GLY A CA 1
ATOM 814 C C . GLY A 1 100 ? -18.016 2.505 -5.988 1.00 91.50 100 GLY A C 1
ATOM 815 O O . GLY A 1 100 ? -18.707 3.481 -5.710 1.00 91.50 100 GLY A O 1
ATOM 816 N N . GLY A 1 101 ? -16.712 2.461 -5.707 1.00 91.31 101 GLY A N 1
ATOM 817 C CA . GLY A 1 101 ? -15.966 3.585 -5.146 1.00 91.31 101 GLY A CA 1
ATOM 818 C C . GLY A 1 101 ? -14.742 3.176 -4.330 1.00 91.31 101 GLY A C 1
ATOM 819 O O . GLY A 1 101 ? -14.431 1.997 -4.161 1.00 91.31 101 GLY A O 1
ATOM 820 N N . VAL A 1 102 ? -14.042 4.181 -3.803 1.00 91.00 102 VAL A N 1
ATOM 821 C CA . VAL A 1 102 ? -12.922 3.974 -2.877 1.00 91.00 102 VAL A CA 1
ATOM 822 C C . VAL A 1 102 ? -13.480 3.678 -1.477 1.00 91.00 102 VAL A C 1
ATOM 824 O O . VAL A 1 102 ? -14.278 4.473 -0.971 1.00 91.00 102 VAL A O 1
ATOM 827 N N . PRO A 1 103 ? -13.085 2.569 -0.824 1.00 89.00 103 PRO A N 1
ATOM 828 C CA . PRO A 1 103 ? -13.499 2.280 0.542 1.00 89.00 103 PRO A CA 1
ATOM 829 C C . PRO A 1 103 ? -13.032 3.368 1.512 1.00 89.00 103 PRO A C 1
ATOM 831 O O . PRO A 1 103 ? -11.883 3.804 1.467 1.00 89.00 103 PRO A O 1
ATOM 834 N N . GLN A 1 104 ? -13.894 3.765 2.447 1.00 88.06 104 GLN A N 1
ATOM 835 C CA . GLN A 1 104 ? -13.463 4.598 3.567 1.00 88.06 104 GLN A CA 1
ATOM 836 C C . GLN A 1 104 ? -12.702 3.740 4.577 1.00 88.06 104 GLN A C 1
ATOM 838 O O . GLN A 1 104 ? -13.241 2.766 5.107 1.00 88.06 104 GLN A O 1
ATOM 843 N N . LEU A 1 105 ? -11.449 4.101 4.847 1.00 87.62 105 LEU A N 1
ATOM 844 C CA . LEU A 1 105 ? -10.626 3.409 5.831 1.00 87.62 105 LEU A CA 1
ATOM 845 C C . LEU A 1 105 ? -10.757 4.068 7.203 1.00 87.62 105 LEU A C 1
ATOM 847 O O . LEU A 1 105 ? -10.550 5.268 7.360 1.00 87.62 105 LEU A O 1
ATOM 851 N N . SER A 1 106 ? -11.061 3.250 8.208 1.00 88.19 106 SER A N 1
ATOM 852 C CA . SER A 1 106 ? -11.016 3.623 9.619 1.00 88.19 106 SER A CA 1
ATOM 853 C C . SER A 1 106 ? -10.168 2.598 10.355 1.00 88.19 106 SER A C 1
ATOM 855 O O . SER A 1 106 ? -10.520 1.419 10.414 1.00 88.19 106 SER A O 1
ATOM 857 N N . PHE A 1 107 ? -9.057 3.041 10.933 1.00 88.69 107 PHE A N 1
ATOM 858 C CA . PHE A 1 107 ? -8.124 2.156 11.619 1.00 88.69 107 PHE A CA 1
ATOM 859 C C . PHE A 1 107 ? -8.441 2.081 13.105 1.00 88.69 107 PHE A C 1
ATOM 861 O O . PHE A 1 107 ? -8.517 3.098 13.793 1.00 88.69 107 PHE A O 1
ATOM 868 N N . LYS A 1 108 ? -8.596 0.856 13.610 1.00 88.12 108 LYS A N 1
ATOM 869 C CA . LYS A 1 108 ? -8.711 0.589 15.040 1.00 88.12 108 LYS A CA 1
ATOM 870 C C . LYS A 1 108 ? -7.453 -0.118 15.516 1.00 88.12 108 LYS A C 1
ATOM 872 O O . LYS A 1 108 ? -7.176 -1.248 15.127 1.00 88.12 108 LYS A O 1
ATOM 877 N N . GLN A 1 109 ? -6.714 0.556 16.383 1.00 88.75 109 GLN A N 1
ATOM 878 C CA . GLN A 1 109 ? -5.536 0.000 17.027 1.00 88.75 109 GLN A CA 1
ATOM 879 C C . GLN A 1 109 ? -5.937 -1.047 18.077 1.00 88.75 109 GLN A C 1
ATOM 881 O O . GLN A 1 109 ? -6.838 -0.807 18.883 1.00 88.75 109 GLN A O 1
ATOM 886 N N . VAL A 1 110 ? -5.257 -2.198 18.075 1.00 85.44 110 VAL A N 1
ATOM 887 C CA . VAL A 1 110 ? -5.508 -3.299 19.026 1.00 85.44 110 VAL A CA 1
ATOM 888 C C . VAL A 1 110 ? -4.465 -3.330 20.152 1.00 85.44 110 VAL A C 1
ATOM 890 O O . VAL A 1 110 ? -4.815 -3.595 21.298 1.00 85.44 110 VAL A O 1
ATOM 893 N N . ASN A 1 111 ? -3.202 -3.003 19.864 1.00 87.06 111 ASN A N 1
ATOM 894 C CA . ASN A 1 111 ? -2.089 -2.948 20.821 1.00 87.06 111 ASN A CA 1
ATOM 895 C C . ASN A 1 111 ? -1.413 -1.572 20.803 1.00 87.06 111 ASN A C 1
ATOM 897 O O . ASN A 1 111 ? -1.354 -0.937 19.758 1.00 87.06 111 ASN A O 1
ATOM 901 N N . ARG A 1 112 ? -0.845 -1.114 21.929 1.00 84.69 112 ARG A N 1
ATOM 902 C CA . ARG A 1 112 ? -0.239 0.234 22.052 1.00 84.69 112 ARG A CA 1
ATOM 903 C C . ARG A 1 112 ? 0.938 0.490 21.101 1.00 84.69 112 ARG A C 1
ATOM 905 O O . ARG A 1 112 ? 1.123 1.620 20.664 1.00 84.69 112 ARG A O 1
ATOM 912 N N . GLU A 1 113 ? 1.677 -0.551 20.741 1.00 86.44 113 GLU A N 1
ATOM 913 C CA . GLU A 1 113 ? 2.849 -0.472 19.856 1.00 86.44 113 GLU A CA 1
ATOM 914 C C . GLU A 1 113 ? 2.479 -0.115 18.408 1.00 86.44 113 GLU A C 1
ATOM 916 O O . GLU A 1 113 ? 3.293 0.444 17.681 1.00 86.44 113 GLU A O 1
ATOM 921 N N . ALA A 1 114 ? 1.231 -0.351 17.992 1.00 84.50 114 ALA A N 1
ATOM 922 C CA . ALA A 1 114 ? 0.784 -0.032 16.639 1.00 84.50 114 ALA A CA 1
ATOM 923 C C . ALA A 1 114 ? 0.414 1.449 16.420 1.00 84.50 114 ALA A C 1
ATOM 925 O O . ALA A 1 114 ? -0.057 1.784 15.339 1.00 84.50 114 ALA A O 1
ATOM 926 N N . ALA A 1 115 ? 0.625 2.349 17.389 1.00 88.31 115 ALA A N 1
ATOM 927 C CA . ALA A 1 115 ? 0.214 3.753 17.261 1.00 88.31 115 ALA A CA 1
ATOM 928 C C . ALA A 1 115 ? 0.923 4.449 16.087 1.00 88.31 115 ALA A C 1
ATOM 930 O O . ALA A 1 115 ? 0.284 5.066 15.234 1.00 88.31 115 ALA A O 1
ATOM 931 N N . GLU A 1 116 ? 2.245 4.298 16.023 1.00 89.19 116 GLU A N 1
ATOM 932 C CA . GLU A 1 116 ? 3.078 4.848 14.953 1.00 89.19 116 GLU A CA 1
ATOM 933 C C . GLU A 1 116 ? 2.797 4.181 13.593 1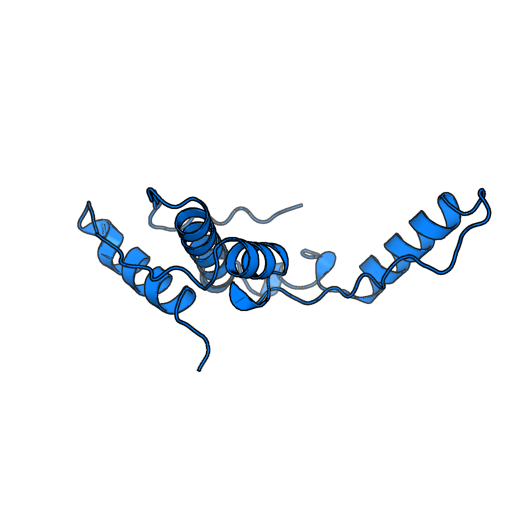.00 89.19 116 GLU A C 1
ATOM 935 O O . GLU A 1 116 ? 2.502 4.902 12.636 1.00 89.19 116 GLU A O 1
ATOM 940 N N . PRO A 1 117 ? 2.784 2.835 13.480 1.00 89.31 117 PRO A N 1
ATOM 941 C CA . PRO A 1 117 ? 2.378 2.167 12.247 1.00 89.31 117 PRO A CA 1
ATOM 942 C C . PRO A 1 117 ? 1.000 2.587 11.729 1.00 89.31 117 PRO A C 1
ATOM 944 O O . PRO A 1 117 ? 0.854 2.849 10.538 1.00 89.31 117 PRO A O 1
ATOM 947 N N . VAL A 1 118 ? -0.001 2.704 12.609 1.00 90.12 118 VAL A N 1
ATOM 948 C CA . VAL A 1 118 ? -1.354 3.137 12.231 1.00 90.12 118 VAL A CA 1
ATOM 949 C C . VAL A 1 118 ? -1.346 4.568 11.699 1.00 90.12 118 VAL A C 1
ATOM 951 O O . VAL A 1 118 ? -2.016 4.833 10.703 1.00 90.12 118 VAL A O 1
ATOM 954 N N . ARG A 1 119 ? -0.570 5.480 12.304 1.00 90.81 119 ARG A N 1
ATOM 955 C CA . ARG A 1 119 ? -0.438 6.857 11.803 1.00 90.81 119 ARG A CA 1
ATOM 956 C C . ARG A 1 119 ? 0.145 6.880 10.392 1.00 90.81 119 ARG A C 1
ATOM 958 O O . ARG A 1 119 ? -0.473 7.445 9.495 1.00 90.81 119 ARG A O 1
ATOM 965 N N . LYS A 1 120 ? 1.291 6.226 10.187 1.00 90.44 120 LYS A N 1
ATOM 966 C CA . LYS A 1 120 ? 1.960 6.164 8.877 1.00 90.44 120 LYS A CA 1
ATOM 967 C C . LYS A 1 120 ? 1.071 5.537 7.810 1.00 90.44 120 LYS A C 1
ATOM 969 O O . LYS A 1 120 ? 0.997 6.015 6.685 1.00 90.44 120 LYS A O 1
ATOM 974 N N . LEU A 1 121 ? 0.359 4.478 8.177 1.00 89.69 121 LEU A N 1
ATOM 975 C CA . LEU A 1 121 ? -0.540 3.783 7.271 1.00 89.69 121 LEU A CA 1
ATOM 976 C C . LEU A 1 121 ? -1.757 4.645 6.904 1.00 89.69 121 LEU A C 1
ATOM 978 O O . LEU A 1 121 ? -2.153 4.672 5.741 1.00 89.69 121 LEU A O 1
ATOM 982 N N . ALA A 1 122 ? -2.312 5.395 7.859 1.00 90.56 122 ALA A N 1
ATOM 983 C CA . ALA A 1 122 ? -3.377 6.357 7.590 1.00 90.56 122 ALA A CA 1
ATOM 984 C C . ALA A 1 122 ? -2.913 7.501 6.672 1.00 90.56 122 ALA A C 1
ATOM 986 O O . ALA A 1 122 ? -3.679 7.947 5.820 1.00 90.56 122 ALA A O 1
ATOM 987 N N . GLU A 1 123 ? -1.663 7.951 6.810 1.00 90.56 123 GLU A N 1
ATOM 988 C CA . GLU A 1 123 ? -1.053 8.941 5.916 1.00 90.56 123 GLU A CA 1
ATOM 989 C C . GLU A 1 123 ? -0.838 8.379 4.504 1.00 90.56 123 GLU A C 1
ATOM 991 O O . GLU A 1 123 ? -1.254 9.004 3.529 1.00 90.56 123 GLU A O 1
ATOM 996 N N . ALA A 1 124 ? -0.266 7.178 4.385 1.00 87.50 124 ALA A N 1
ATOM 997 C CA . ALA A 1 124 ? -0.007 6.519 3.104 1.00 87.50 124 ALA A CA 1
ATOM 998 C C . ALA A 1 124 ? -1.293 6.156 2.339 1.00 87.50 124 ALA A C 1
ATOM 1000 O O . ALA A 1 124 ? -1.297 6.126 1.109 1.00 87.50 124 ALA A O 1
ATOM 1001 N N . ALA A 1 125 ? -2.387 5.894 3.058 1.00 89.06 125 ALA A N 1
ATOM 1002 C CA . ALA A 1 125 ? -3.688 5.568 2.483 1.00 89.06 125 ALA A CA 1
ATOM 1003 C C . ALA A 1 125 ? -4.608 6.788 2.293 1.00 89.06 125 ALA A C 1
ATOM 1005 O O . ALA A 1 125 ? -5.782 6.635 1.943 1.00 89.06 125 ALA A O 1
ATOM 1006 N N . ARG A 1 126 ? -4.106 8.002 2.543 1.00 88.31 126 ARG A N 1
ATOM 1007 C CA . ARG A 1 126 ? -4.881 9.232 2.388 1.00 88.31 126 ARG A CA 1
ATOM 1008 C C . ARG A 1 126 ? -5.199 9.475 0.915 1.00 88.31 126 ARG A C 1
ATOM 1010 O O . ARG A 1 126 ? -4.341 9.301 0.049 1.00 88.31 126 ARG A O 1
ATOM 1017 N N . LEU A 1 127 ? -6.439 9.891 0.649 1.00 82.19 127 LEU A N 1
ATOM 1018 C CA . LEU A 1 127 ? -6.870 10.279 -0.692 1.00 82.19 127 LEU A CA 1
ATOM 1019 C C . LEU A 1 127 ? -5.939 11.365 -1.258 1.00 82.19 127 LEU A C 1
ATOM 1021 O O . LEU A 1 127 ? -5.547 12.267 -0.506 1.00 82.19 127 LEU A O 1
ATOM 1025 N N . PRO A 1 128 ? -5.596 11.294 -2.556 1.00 76.62 128 PRO A N 1
ATOM 1026 C CA . PRO A 1 128 ? -4.853 12.356 -3.214 1.00 76.62 128 PRO A CA 1
ATOM 1027 C C . PRO A 1 128 ? -5.693 13.641 -3.194 1.00 76.62 128 PRO A C 1
ATOM 1029 O O . PRO A 1 128 ? -6.922 13.582 -3.294 1.00 76.62 128 PRO A O 1
ATOM 1032 N N . ALA A 1 129 ? -5.024 14.775 -2.983 1.00 60.50 129 ALA A N 1
ATOM 1033 C CA . ALA A 1 129 ? -5.645 16.099 -2.964 1.00 60.50 129 ALA A CA 1
ATOM 1034 C C . ALA A 1 129 ? -6.094 16.548 -4.360 1.00 60.50 129 ALA A C 1
ATOM 1036 O O . ALA A 1 129 ? -5.432 16.147 -5.345 1.00 60.50 129 ALA A O 1
#

Foldseek 3Di:
DDDDFDDPDDDDDDDPDPLLRCLLVVLLVLLSCVPGPDVVCVDPPNDPLPPQVSVQVVVVVVCVVVPVPPDPDPPPDPDSDPCNASVPDPVSVVVQVVVVHDDDDDDDDDDPVCPVVVVSSCVRSDDDD

pLDDT: mean 75.53, std 16.41, range [43.09, 93.19]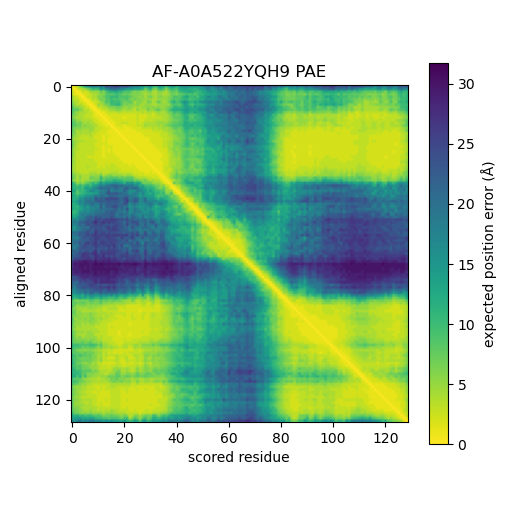

Secondary structure (DSSP, 8-state):
-------SS------SSHHHHHHHHHHHHHHHHHHHS-GGGGSTTS-GGG-HHHHHHHHHHHHHHHGGGS-TT-S---------SGGG-HHHHHHHHHTTSPPPP----SSGGGHHHHHHHHHHTPPP-

Sequence (129 aa):
MGYVAEPETGVVIASPSVVAHDMASFAWLLENLHSNTPGVRRMWPSDPYRLPLISRIANRMVVWWLDRLRTAFSAERFENQPITTIWDDRTLNRAFYLVGGVPQLSFKQVNREAAEPVRKLAEAARLPA